Protein 2QSR (pdb70)

Radius of gyration: 16.4 Å; Cα contacts (8 Å, |Δi|>4): 218; chains: 1; bounding box: 40×40×46 Å

Nearest PDB structures (foldseek):
  2qsr-assembly1_A  TM=1.006E+00  e=6.324E-31  Streptococcus pneumoniae R6
  6x50-assembly1_A  TM=7.668E-01  e=3.923E-07  Escherichia coli
  6acx-assembly3_B  TM=7.803E-01  e=2.217E-05  Mycolicibacterium smegmatis MC2 155
  6xeo-assembly1_A  TM=7.406E-01  e=1.388E-05  Escherichia coli K-12
  6aca-assembly1_A  TM=7.809E-01  e=5.328E-05  Mycobacterium tuberculosis H37Rv

B-factor: mean 49.98, std 11.08, range [18.44, 103.0]

Secondary structure (DSSP, 8-state):
--------EEE--------TTT---HHHHHHHHHHHHT--SHHHHHHHHHHHHHHH-S--HHHHHHHHHHHHHHHHHHTTEEEEEE-SSEEEEEE-TTHHHH--HHHHHHHHTTSSSEEEE--STT--EEEE-TT--HHHHHHHHHHHHHHHHHHHHT--

Sequence (160 aa):
SLRTKGNAELILQIDAYLPDTYISDQRHKIEIYKKIRQIDNRVNYEELQEELIDRFGEYPDVVAYLLEIGLVKSYLDKVFVQRVERKDNKITIQFEKVTQRLFLAQDYFKALSVTNLKAGIAENKGLELVFDVQNKKDYEILEGLLIFGESLLEIKESKE

Structure (mmCIF, N/CA/C/O backbone):
data_2QSR
#
_entry.id   2QSR
#
_cell.length_a   84.891
_cell.length_b   84.891
_cell.length_c   122.021
_cell.angle_alpha   90.000
_cell.angle_beta   90.000
_cell.angle_gamma   120.000
#
_symmetry.space_group_name_H-M   'P 61 2 2'
#
loop_
_atom_site.group_PDB
_atom_site.id
_atom_site.type_symbol
_atom_site.label_atom_id
_atom_site.label_alt_id
_atom_site.label_comp_id
_atom_site.label_asym_id
_atom_site.label_entity_id
_atom_site.label_seq_id
_atom_site.pdbx_PDB_ins_code
_atom_site.Cartn_x
_atom_site.Cartn_y
_atom_site.Cartn_z
_atom_site.occupancy
_atom_site.B_iso_or_equiv
_atom_site.auth_seq_id
_atom_site.auth_comp_id
_atom_site.auth_asym_id
_atom_site.auth_atom_id
_atom_site.pdbx_PDB_model_num
ATOM 1 N N . SER A 1 2 ? 49.340 52.399 68.184 1.00 46.58 1005 SER A N 1
ATOM 2 C CA . SER A 1 2 ? 50.484 52.245 67.241 1.00 47.35 1005 SER A CA 1
ATOM 3 C C . SER A 1 2 ? 50.756 50.767 67.003 1.00 47.96 1005 SER A C 1
ATOM 4 O O . SER A 1 2 ? 50.173 49.913 67.675 1.00 60.22 1005 SER A O 1
ATOM 7 N N . LEU A 1 3 ? 51.651 50.475 66.060 1.00 41.53 1006 LEU A N 1
ATOM 8 C CA . LEU A 1 3 ? 51.874 49.107 65.569 1.00 41.66 1006 LEU A CA 1
ATOM 9 C C . LEU A 1 3 ? 50.603 48.525 64.961 1.00 48.45 1006 LEU A C 1
ATOM 10 O O . LEU A 1 3 ? 50.662 47.657 64.090 1.00 50.87 1006 LEU A O 1
ATOM 15 N N . ARG A 1 4 ? 49.455 49.012 65.422 1.00 54.19 1007 ARG A N 1
ATOM 16 C CA . ARG A 1 4 ? 48.180 48.633 64.832 1.00 51.57 1007 ARG A CA 1
ATOM 17 C C . ARG A 1 4 ? 47.705 49.697 63.853 1.00 51.35 1007 ARG A C 1
ATOM 18 O O . ARG A 1 4 ? 47.496 50.862 64.210 1.00 45.27 1007 ARG A O 1
ATOM 26 N N . THR A 1 5 ? 47.543 49.276 62.609 1.00 48.01 1008 THR A N 1
ATOM 27 C CA . THR A 1 5 ? 47.187 50.178 61.533 1.00 47.67 1008 THR A CA 1
ATOM 28 C C . THR A 1 5 ? 45.682 50.524 61.543 1.00 46.53 1008 THR A C 1
ATOM 29 O O . THR A 1 5 ? 45.291 51.646 61.226 1.00 3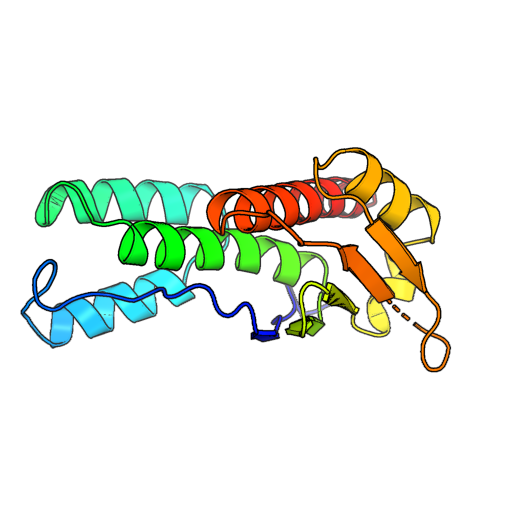8.84 1008 THR A O 1
ATOM 33 N N . LYS A 1 6 ? 44.849 49.565 61.945 1.00 49.90 1009 LYS A N 1
ATOM 34 C CA . LYS A 1 6 ? 43.394 49.704 61.862 1.00 40.09 1009 LYS A CA 1
ATOM 35 C C . LYS A 1 6 ? 42.698 48.741 62.826 1.00 34.63 1009 LYS A C 1
ATOM 36 O O . LYS A 1 6 ? 43.296 47.779 63.297 1.00 37.27 1009 LYS A O 1
ATOM 42 N N . GLY A 1 7 ? 41.424 48.979 63.100 1.00 31.30 1010 GLY A N 1
ATOM 43 C CA . GLY A 1 7 ? 40.660 48.046 63.921 1.00 40.35 1010 GLY A CA 1
ATOM 44 C C . GLY A 1 7 ? 39.961 46.969 63.106 1.00 45.98 1010 GLY A C 1
ATOM 45 O O . GLY A 1 7 ? 40.361 46.662 61.981 1.00 48.48 1010 GLY A O 1
ATOM 46 N N . ASN A 1 8 ? 38.906 46.393 63.675 1.00 46.03 1011 ASN A N 1
ATOM 47 C CA . ASN A 1 8 ? 38.121 45.386 62.969 1.00 45.10 1011 ASN A CA 1
ATOM 48 C C . ASN A 1 8 ? 36.650 45.373 63.406 1.00 49.64 1011 ASN A C 1
ATOM 49 O O . ASN A 1 8 ? 36.273 44.686 64.361 1.00 55.74 1011 ASN A O 1
ATOM 54 N N . ALA A 1 9 ? 35.816 46.118 62.692 1.00 39.07 1012 ALA A N 1
ATOM 55 C CA . ALA A 1 9 ? 34.468 46.360 63.170 1.00 41.84 1012 ALA A CA 1
ATOM 56 C C . ALA A 1 9 ? 33.579 45.155 62.950 1.00 49.40 1012 ALA A C 1
ATOM 57 O O . ALA A 1 9 ? 33.719 44.434 61.963 1.00 60.15 1012 ALA A O 1
ATOM 59 N N . GLU A 1 10 ? 32.664 44.938 63.883 1.00 52.13 1013 GLU A N 1
ATOM 60 C CA . GLU A 1 10 ? 31.704 43.864 63.752 1.00 45.07 1013 GLU A CA 1
ATOM 61 C C . GLU A 1 10 ? 30.409 44.403 63.182 1.00 50.33 1013 GLU A C 1
ATOM 62 O O . GLU A 1 10 ? 29.761 45.251 63.793 1.00 55.15 1013 GLU A O 1
ATOM 68 N N . LEU A 1 11 ? 30.033 43.901 62.011 1.00 47.29 1014 LEU A N 1
ATOM 69 C CA . LEU A 1 11 ? 28.901 44.442 61.282 1.00 35.46 1014 LEU A CA 1
ATOM 70 C C . LEU A 1 11 ? 27.689 43.548 61.316 1.00 44.70 1014 LEU A C 1
ATOM 71 O O . LEU A 1 11 ? 27.673 42.482 60.706 1.00 57.89 1014 LEU A O 1
ATOM 76 N N . ILE A 1 12 ? 26.670 44.003 62.032 1.00 50.78 1015 ILE A N 1
ATOM 77 C CA . ILE A 1 12 ? 25.382 43.329 62.084 1.00 47.33 1015 ILE A CA 1
ATOM 78 C C . ILE A 1 12 ? 24.350 44.237 61.431 1.00 50.42 1015 ILE A C 1
ATOM 79 O O . ILE A 1 12 ? 23.687 45.027 62.115 1.00 50.29 1015 ILE A O 1
ATOM 84 N N . LEU A 1 13 ? 24.224 44.141 60.109 1.00 45.17 1016 LEU A N 1
ATOM 85 C CA . LEU A 1 13 ? 23.414 45.105 59.361 1.00 47.74 1016 LEU A CA 1
ATOM 86 C C . LEU A 1 13 ? 22.122 44.532 58.796 1.00 53.75 1016 LEU A C 1
ATOM 87 O O . LEU A 1 13 ? 21.237 45.280 58.360 1.00 47.84 1016 LEU A O 1
ATOM 92 N N . GLN A 1 14 ? 22.023 43.208 58.783 1.00 55.51 1017 GLN A N 1
ATOM 93 C CA . GLN A 1 14 ? 20.870 42.559 58.185 1.00 48.57 1017 GLN A CA 1
ATOM 94 C C . GLN A 1 14 ? 20.581 43.086 56.778 1.00 44.46 1017 GLN A C 1
ATOM 95 O O . GLN A 1 14 ? 19.432 43.177 56.364 1.00 52.11 1017 GLN A O 1
ATOM 101 N N . ILE A 1 15 ? 21.630 43.454 56.056 1.00 46.61 1018 ILE A N 1
ATOM 102 C CA . ILE A 1 15 ? 21.534 43.589 54.615 1.00 41.64 1018 ILE A CA 1
ATOM 103 C C . ILE A 1 15 ? 21.919 42.229 54.087 1.00 43.06 1018 ILE A C 1
ATOM 104 O O . ILE A 1 15 ? 22.877 41.638 54.574 1.00 51.17 1018 ILE A O 1
ATOM 109 N N . ASP A 1 16 ? 21.198 41.721 53.098 1.00 46.85 1019 ASP A N 1
ATOM 110 C CA . ASP A 1 16 ? 21.551 40.421 52.537 1.00 49.09 1019 ASP A CA 1
ATOM 111 C C . ASP A 1 16 ? 22.596 40.557 51.444 1.00 48.52 1019 ASP A C 1
ATOM 112 O O . ASP A 1 16 ? 22.348 41.156 50.401 1.00 58.11 1019 ASP A O 1
ATOM 117 N N . ALA A 1 17 ? 23.774 40.004 51.703 1.00 41.80 1020 ALA A N 1
ATOM 118 C CA . ALA A 1 17 ? 24.907 40.188 50.814 1.00 49.37 1020 ALA A CA 1
ATOM 119 C C . ALA A 1 17 ? 25.760 38.923 50.721 1.00 53.66 1020 ALA A C 1
ATOM 120 O O . ALA A 1 17 ? 26.172 38.354 51.734 1.00 57.05 1020 ALA A O 1
ATOM 122 N N . TYR A 1 18 ? 26.016 38.484 49.494 1.00 50.34 1021 TYR A N 1
ATOM 123 C CA . TYR A 1 18 ? 26.761 37.258 49.273 1.00 43.63 1021 TYR A CA 1
ATOM 124 C C . TYR A 1 18 ? 26.957 37.016 47.788 1.00 48.11 1021 TYR A C 1
ATOM 125 O O . TYR A 1 18 ? 26.514 37.806 46.942 1.00 48.96 1021 TYR A O 1
ATOM 134 N N . LEU A 1 19 ? 27.621 35.909 47.481 1.00 44.23 1022 LEU A N 1
ATOM 135 C CA . LEU A 1 19 ? 27.900 35.520 46.107 1.00 42.83 1022 LEU A CA 1
ATOM 136 C C . LEU A 1 19 ? 26.991 34.354 45.680 1.00 45.43 1022 LEU A C 1
ATOM 137 O O . LEU A 1 19 ? 27.201 33.218 46.096 1.00 47.74 1022 LEU A O 1
ATOM 142 N N . PRO A 1 20 ? 25.975 34.636 44.848 1.00 49.85 1023 PRO A N 1
ATOM 143 C CA . PRO A 1 20 ? 25.003 33.634 44.425 1.00 47.71 1023 PRO A CA 1
ATOM 144 C C . PRO A 1 20 ? 25.571 32.686 43.384 1.00 42.63 1023 PRO A C 1
ATOM 145 O O . PRO A 1 20 ? 26.313 33.122 42.506 1.00 42.23 1023 PRO A O 1
ATOM 149 N N . ASP A 1 21 ? 25.209 31.407 43.476 1.00 36.86 1024 ASP A N 1
ATOM 150 C CA . ASP A 1 21 ? 25.595 30.426 42.465 1.00 37.42 1024 ASP A CA 1
ATOM 151 C C . ASP A 1 21 ? 25.259 30.894 41.057 1.00 38.99 1024 ASP A C 1
ATOM 152 O O . ASP A 1 21 ? 25.946 30.533 40.109 1.00 47.35 1024 ASP A O 1
ATOM 157 N N . THR A 1 22 ? 24.203 31.692 40.923 1.00 42.21 1025 THR A N 1
ATOM 158 C CA . THR A 1 22 ? 23.793 32.198 39.616 1.00 45.71 1025 THR A CA 1
ATOM 159 C C . THR A 1 22 ? 24.850 33.106 38.984 1.00 51.80 1025 THR A C 1
ATOM 160 O O . THR A 1 22 ? 24.942 33.185 37.759 1.00 61.37 1025 THR A O 1
ATOM 164 N N . TYR A 1 23 ? 25.632 33.791 39.822 1.00 51.04 1026 TYR A N 1
ATOM 165 C CA . TYR A 1 23 ? 26.708 34.688 39.366 1.00 44.00 1026 TYR A CA 1
ATOM 166 C C . TYR A 1 23 ? 28.075 33.982 39.303 1.00 48.81 1026 TYR A C 1
ATOM 167 O O . TYR A 1 23 ? 28.809 34.100 38.309 1.00 44.59 1026 TYR A O 1
ATOM 176 N N . ILE A 1 24 ? 28.419 33.261 40.369 1.00 46.12 1027 ILE A N 1
ATOM 177 C CA . ILE A 1 24 ? 29.663 32.489 40.405 1.00 53.00 1027 ILE A CA 1
ATOM 178 C C . ILE A 1 24 ? 29.361 31.057 40.815 1.00 60.26 1027 ILE A C 1
ATOM 179 O O . ILE A 1 24 ? 28.922 30.802 41.938 1.00 62.95 1027 ILE A O 1
ATOM 184 N N . SER A 1 25 ? 29.585 30.125 39.895 1.00 62.35 1028 SER A N 1
ATOM 185 C CA . SER A 1 25 ? 29.323 28.726 40.174 1.00 58.81 1028 SER A CA 1
ATOM 186 C C . SER A 1 25 ? 30.527 28.080 40.848 1.00 58.16 1028 SER A C 1
ATOM 187 O O . SER A 1 25 ? 30.396 27.506 41.930 1.00 62.20 1028 SER A O 1
ATOM 190 N N . ASP A 1 26 ? 31.702 28.203 40.234 1.00 53.63 1029 ASP A N 1
ATOM 191 C CA . ASP A 1 26 ? 32.866 27.463 40.715 1.00 47.61 1029 ASP A CA 1
ATOM 192 C C . ASP A 1 26 ? 33.277 27.796 42.147 1.00 40.20 1029 ASP A C 1
ATOM 193 O O . ASP A 1 26 ? 33.448 28.956 42.514 1.00 35.02 1029 ASP A O 1
ATOM 198 N N . GLN A 1 27 ? 33.443 26.742 42.936 1.00 44.82 1030 GLN A N 1
ATOM 199 C CA . GLN A 1 27 ? 33.736 26.844 44.352 1.00 49.07 1030 GLN A CA 1
ATOM 200 C C . GLN A 1 27 ? 34.955 27.716 44.611 1.00 51.63 1030 GLN A C 1
ATOM 201 O O . GLN A 1 27 ? 34.847 28.769 45.238 1.00 58.91 1030 GLN A O 1
ATOM 207 N N . ARG A 1 28 ? 36.113 27.292 44.119 1.00 47.14 1031 ARG A N 1
ATOM 208 C CA . ARG A 1 28 ? 37.358 27.992 44.442 1.00 53.51 1031 ARG A CA 1
ATOM 209 C C . ARG A 1 28 ? 37.365 29.467 44.040 1.00 47.91 1031 ARG A C 1
ATOM 210 O O . ARG A 1 28 ? 38.055 30.279 44.657 1.00 43.47 1031 ARG A O 1
ATOM 218 N N . HIS A 1 29 ? 36.588 29.812 43.021 1.00 41.49 1032 HIS A N 1
ATOM 219 C CA . HIS A 1 29 ? 36.373 31.208 42.689 1.00 39.29 1032 HIS A CA 1
ATOM 220 C C . HIS A 1 29 ? 35.751 31.908 43.870 1.00 47.44 1032 HIS A C 1
ATOM 221 O O . HIS A 1 29 ? 36.379 32.759 44.501 1.00 55.24 1032 HIS A O 1
ATOM 228 N N . LYS A 1 30 ? 34.504 31.550 44.161 1.00 43.47 1033 LYS A N 1
ATOM 229 C CA . LYS A 1 30 ? 33.802 32.113 45.305 1.00 42.95 1033 LYS A CA 1
ATOM 230 C C . LYS A 1 30 ? 34.784 32.351 46.436 1.00 41.46 1033 LYS A C 1
ATOM 231 O O . LYS A 1 30 ? 34.994 33.484 46.864 1.00 36.79 1033 LYS A O 1
ATOM 237 N N . ILE A 1 31 ? 35.379 31.260 46.909 1.00 37.94 1034 ILE A N 1
ATOM 238 C CA . ILE A 1 31 ? 36.361 31.306 47.975 1.00 41.73 1034 ILE A CA 1
ATOM 239 C C . ILE A 1 31 ? 37.338 32.445 47.757 1.00 42.39 1034 ILE A C 1
ATOM 240 O O . ILE A 1 31 ? 37.534 33.295 48.629 1.00 48.59 1034 ILE A O 1
ATOM 245 N N . GLU A 1 32 ? 37.962 32.445 46.588 1.00 38.77 1035 GLU A N 1
ATOM 246 C CA . GLU A 1 32 ? 38.946 33.453 46.254 1.00 43.69 1035 GLU A CA 1
ATOM 247 C C . GLU A 1 32 ? 38.334 34.844 46.357 1.00 46.95 1035 GLU A C 1
ATOM 248 O O . GLU A 1 32 ? 38.822 35.702 47.094 1.00 49.06 1035 GLU A O 1
ATOM 254 N N . ILE A 1 33 ? 37.242 35.053 45.636 1.00 41.95 1036 ILE A N 1
ATOM 255 C CA . ILE A 1 33 ? 36.612 36.358 45.597 1.00 41.05 1036 ILE A CA 1
ATOM 256 C C . ILE A 1 33 ? 36.126 36.795 46.984 1.00 47.29 1036 ILE A C 1
ATOM 257 O O . ILE A 1 33 ? 36.215 37.969 47.342 1.00 44.75 1036 ILE A O 1
ATOM 262 N N . TYR A 1 34 ? 35.620 35.846 47.763 1.00 57.54 1037 TYR A N 1
ATOM 263 C CA . TYR A 1 34 ? 35.244 36.116 49.149 1.00 57.85 1037 TYR A CA 1
ATOM 264 C C . TYR A 1 34 ? 36.427 36.639 49.949 1.00 52.28 1037 TYR A C 1
ATOM 265 O O . TYR A 1 34 ? 36.333 37.676 50.608 1.00 55.04 1037 TYR A O 1
ATOM 274 N N . LYS A 1 35 ? 37.534 35.908 49.900 1.00 45.12 1038 LYS A N 1
ATOM 275 C CA . LYS A 1 35 ? 38.757 36.380 50.514 1.00 50.04 1038 LYS A CA 1
ATOM 276 C C . LYS A 1 35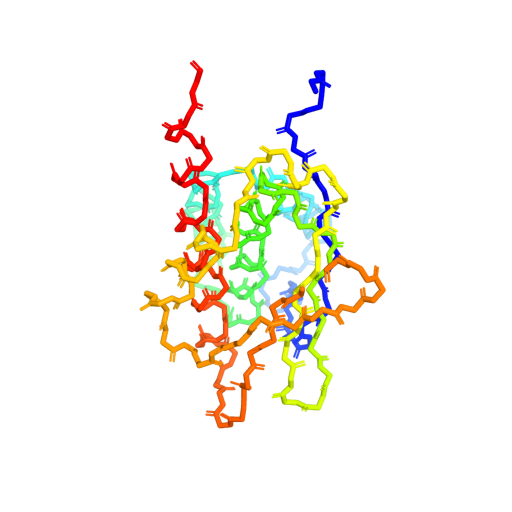 ? 39.083 37.765 49.955 1.00 47.85 1038 LYS A C 1
ATOM 277 O O . LYS A 1 35 ? 39.186 38.730 50.711 1.00 37.91 1038 LYS A O 1
ATOM 283 N N . LYS A 1 36 ? 39.213 37.853 48.629 1.00 47.02 1039 LYS A N 1
ATOM 284 C CA . LYS A 1 36 ? 39.436 39.122 47.924 1.00 47.12 1039 LYS A CA 1
ATOM 285 C C . LYS A 1 36 ? 38.627 40.271 48.533 1.00 50.85 1039 LYS A C 1
ATOM 286 O O . LYS A 1 36 ? 39.124 41.383 48.705 1.00 50.79 1039 LYS A O 1
ATOM 292 N N . ILE A 1 37 ? 37.370 39.989 48.849 1.00 50.73 1040 ILE A N 1
ATOM 293 C CA . ILE A 1 37 ? 36.477 40.984 49.407 1.00 45.70 1040 ILE A CA 1
ATOM 294 C C . ILE A 1 37 ? 36.866 41.372 50.824 1.00 47.94 1040 ILE A C 1
ATOM 295 O O . ILE A 1 37 ? 36.935 42.551 51.155 1.00 49.38 1040 ILE A O 1
ATOM 300 N N . ARG A 1 38 ? 37.121 40.380 51.663 1.00 49.61 1041 ARG A N 1
ATOM 301 C CA . ARG A 1 38 ? 37.611 40.655 53.000 1.00 52.54 1041 ARG A CA 1
ATOM 302 C C . ARG A 1 38 ? 38.957 41.380 52.940 1.00 56.85 1041 ARG A C 1
ATOM 303 O O . ARG A 1 38 ? 39.428 41.893 53.951 1.00 56.31 1041 ARG A O 1
ATOM 311 N N . GLN A 1 39 ? 39.565 41.426 51.753 1.00 60.32 1042 GLN A N 1
ATOM 312 C CA . GLN A 1 39 ? 40.868 42.075 51.563 1.00 55.05 1042 GLN A CA 1
ATOM 313 C C . GLN A 1 39 ? 40.768 43.568 51.265 1.00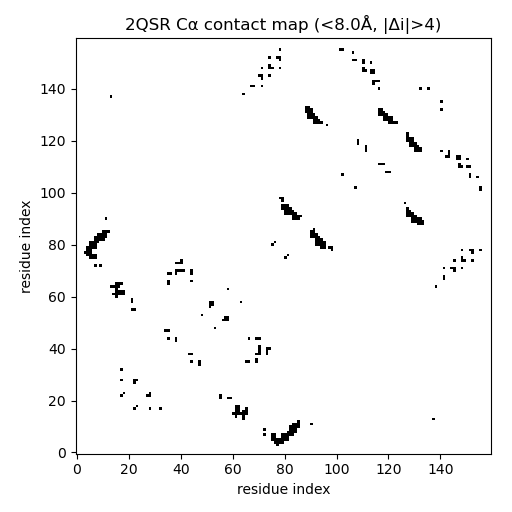 54.57 1042 GLN A C 1
ATOM 314 O O . GLN A 1 39 ? 41.786 44.244 51.172 1.00 60.13 1042 GLN A O 1
ATOM 320 N N . ILE A 1 40 ? 39.557 44.084 51.097 1.00 51.13 1043 ILE A N 1
ATOM 321 C CA . ILE A 1 40 ? 39.381 45.481 50.706 1.00 50.06 1043 ILE A CA 1
ATOM 322 C C . ILE A 1 40 ? 39.837 46.453 51.780 1.00 55.61 1043 ILE A C 1
ATOM 323 O O . ILE A 1 40 ? 39.131 46.666 52.767 1.00 60.56 1043 ILE A O 1
ATOM 328 N N . ASP A 1 41 ? 41.003 47.058 51.572 1.00 61.76 1044 ASP A N 1
ATOM 329 C CA . ASP A 1 41 ? 41.563 48.008 52.530 1.00 66.83 1044 ASP A CA 1
ATOM 330 C C . ASP A 1 41 ? 41.148 49.450 52.251 1.00 68.29 1044 ASP A C 1
ATOM 331 O O . ASP A 1 41 ? 40.988 50.247 53.175 1.00 81.27 1044 ASP A O 1
ATOM 336 N N . ASN A 1 42 ? 40.976 49.789 50.979 1.00 60.49 1045 ASN A N 1
ATOM 337 C CA . ASN A 1 42 ? 40.552 51.133 50.610 1.00 54.49 1045 ASN A CA 1
ATOM 338 C C . ASN A 1 42 ? 39.741 51.105 49.329 1.00 51.68 1045 ASN A C 1
ATOM 339 O O . ASN A 1 42 ? 39.424 50.037 48.800 1.00 55.20 1045 ASN A O 1
ATOM 344 N N . ARG A 1 43 ? 39.437 52.288 48.811 1.00 45.14 1046 ARG A N 1
ATOM 345 C CA . ARG A 1 43 ? 38.609 52.401 47.622 1.00 48.35 1046 ARG A CA 1
ATOM 346 C C . ARG A 1 43 ? 39.179 51.675 46.386 1.00 53.07 1046 ARG A C 1
ATOM 347 O O . ARG A 1 43 ? 38.500 50.835 45.793 1.00 54.55 1046 ARG A O 1
ATOM 355 N N . VAL A 1 44 ? 40.416 51.979 45.996 1.00 46.02 1047 VAL A N 1
ATOM 356 C CA . VAL A 1 44 ? 40.917 51.462 44.719 1.00 46.28 1047 VAL A CA 1
ATOM 357 C C . VAL A 1 44 ? 40.778 49.946 44.623 1.00 47.21 1047 VAL A C 1
ATOM 358 O O . VAL A 1 44 ? 40.484 49.415 43.549 1.00 52.94 1047 VAL A O 1
ATOM 362 N N . ASN A 1 45 ? 40.974 49.258 45.745 1.00 42.84 1048 ASN A N 1
ATOM 363 C CA . ASN A 1 45 ? 40.799 47.810 45.794 1.00 51.62 1048 ASN A CA 1
ATOM 364 C C . ASN A 1 45 ? 39.441 47.491 45.243 1.00 51.90 1048 ASN A C 1
ATOM 365 O O . ASN A 1 45 ? 39.297 47.036 44.108 1.00 58.51 1048 ASN A O 1
ATOM 370 N N . TYR A 1 46 ? 38.455 47.721 46.102 1.00 53.57 1049 TYR A N 1
ATOM 371 C CA . TYR A 1 46 ? 37.043 47.810 45.754 1.00 49.11 1049 TYR A CA 1
ATOM 372 C C . TYR A 1 46 ? 36.821 48.061 44.265 1.00 53.26 1049 TYR A C 1
ATOM 373 O O . TYR A 1 46 ? 36.289 47.203 43.549 1.00 53.37 1049 TYR A O 1
ATOM 382 N N . GLU A 1 47 ? 37.247 49.2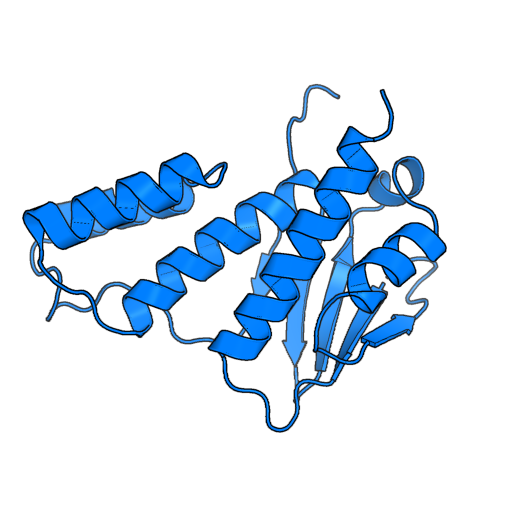27 43.796 1.00 49.05 1050 GLU A N 1
ATOM 383 C CA . GLU A 1 47 ? 37.028 49.596 42.410 1.00 46.54 1050 GLU A CA 1
ATOM 384 C C . GLU A 1 47 ? 37.576 48.550 41.452 1.00 47.62 1050 GLU A C 1
ATOM 385 O O . GLU A 1 47 ? 36.886 48.112 40.529 1.00 46.31 1050 GLU A O 1
ATOM 391 N N . GLU A 1 48 ? 38.813 48.137 41.687 1.00 47.65 1051 GLU A N 1
ATOM 392 C CA . GLU A 1 48 ? 39.426 47.117 40.858 1.00 45.97 1051 GLU A CA 1
ATOM 393 C C . GLU A 1 48 ? 38.684 45.804 40.949 1.00 40.24 1051 GLU A C 1
ATOM 394 O O . GLU A 1 48 ? 38.601 45.064 39.974 1.00 45.38 1051 GLU A O 1
ATOM 400 N N . LEU A 1 49 ? 38.140 45.524 42.126 1.00 36.46 1052 LEU A N 1
ATOM 401 C CA . LEU A 1 49 ? 37.412 44.288 42.349 1.00 38.53 1052 LEU A CA 1
ATOM 402 C C . LEU A 1 49 ? 36.143 44.253 41.498 1.00 44.17 1052 LEU A C 1
ATOM 403 O O . LEU A 1 49 ? 35.775 43.203 40.955 1.00 40.59 1052 LEU A O 1
ATOM 408 N N . GLN A 1 50 ? 35.487 45.406 41.379 1.00 41.88 1053 GLN A N 1
ATOM 409 C CA . GLN A 1 50 ? 34.362 45.549 40.468 1.00 38.70 1053 GLN A CA 1
ATOM 410 C C . GLN A 1 50 ? 34.840 45.320 39.049 1.00 46.05 1053 GLN A C 1
ATOM 411 O O . GLN A 1 50 ? 34.329 44.440 38.355 1.00 48.64 1053 GLN A O 1
ATOM 417 N N . GLU A 1 51 ? 35.831 46.106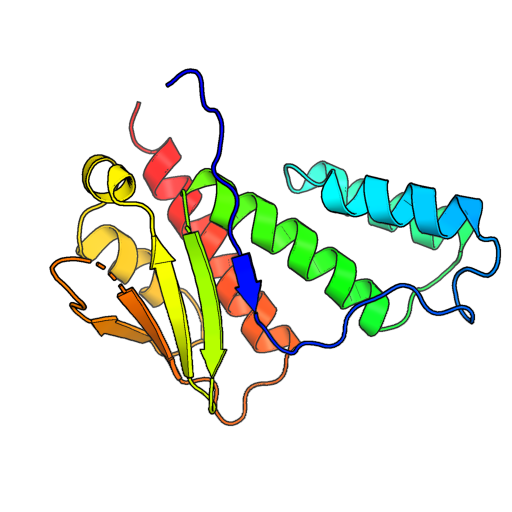 38.627 1.00 45.91 1054 GLU A N 1
ATOM 418 C CA . GLU A 1 51 ? 36.431 45.940 37.309 1.00 39.56 1054 GLU A CA 1
ATOM 419 C C . GLU A 1 51 ? 36.644 44.458 37.033 1.00 43.69 1054 GLU A C 1
ATOM 420 O O . GLU A 1 51 ? 36.316 43.976 35.952 1.00 52.98 1054 GLU A O 1
ATOM 423 N N . GLU A 1 52 ? 37.166 43.739 38.027 1.00 39.36 1055 GLU A N 1
ATOM 424 C CA . GLU A 1 52 ? 37.458 42.310 37.896 1.00 41.02 1055 GLU A CA 1
ATOM 425 C C . GLU A 1 52 ? 36.204 41.456 37.722 1.00 44.63 1055 GLU A C 1
ATOM 426 O O . GLU A 1 52 ? 36.123 40.619 36.818 1.00 49.22 1055 GLU A O 1
ATOM 432 N N . LEU A 1 53 ? 35.225 41.661 38.589 1.00 39.19 1056 LEU A N 1
ATOM 433 C CA . LEU A 1 53 ? 34.031 40.839 38.546 1.00 33.43 1056 LEU A CA 1
ATOM 434 C C . LEU A 1 53 ? 33.257 41.032 37.262 1.00 33.82 1056 LEU A C 1
ATOM 435 O O . LEU A 1 53 ? 32.885 40.061 36.625 1.00 37.82 1056 LEU A O 1
ATOM 440 N N . ILE A 1 54 ? 33.019 42.282 36.875 1.00 38.16 1057 ILE A N 1
ATOM 441 C CA . ILE A 1 54 ? 32.343 42.542 35.609 1.00 38.00 1057 ILE A CA 1
ATOM 442 C C . ILE A 1 54 ? 33.195 41.951 34.507 1.00 42.43 1057 ILE A C 1
ATOM 443 O O . ILE A 1 54 ? 32.704 41.264 33.607 1.00 35.52 1057 ILE A O 1
ATOM 448 N N . ASP A 1 55 ? 34.488 42.221 34.596 1.00 48.13 1058 ASP A N 1
ATOM 449 C CA . ASP A 1 55 ? 35.421 41.735 33.605 1.00 52.89 1058 ASP A CA 1
ATOM 450 C C . ASP A 1 55 ? 35.220 40.245 33.342 1.00 48.75 1058 ASP A C 1
ATOM 451 O O . ASP A 1 55 ? 35.126 39.819 32.192 1.00 44.73 1058 ASP A O 1
ATOM 456 N N . ARG A 1 56 ? 35.136 39.443 34.395 1.00 40.73 1059 ARG A N 1
ATOM 457 C CA . ARG A 1 56 ? 35.053 38.011 34.155 1.00 44.81 1059 ARG A CA 1
ATOM 458 C C . ARG A 1 56 ? 33.782 37.332 34.643 1.00 51.26 1059 ARG A C 1
ATOM 459 O O . ARG A 1 56 ? 33.703 36.109 34.654 1.00 51.83 1059 ARG A O 1
ATOM 467 N N . PHE A 1 57 ? 32.779 38.112 35.025 1.00 59.95 1060 PHE A N 1
ATOM 468 C CA . PHE A 1 57 ? 31.490 37.528 35.391 1.00 56.56 1060 PHE A CA 1
ATOM 469 C C . PHE A 1 57 ? 30.307 38.368 34.914 1.00 54.92 1060 PHE A C 1
ATOM 470 O O . PHE A 1 57 ? 29.158 38.013 35.165 1.00 65.72 1060 PHE A O 1
ATOM 478 N N . GLY A 1 58 ? 30.585 39.477 34.232 1.00 50.37 1061 GLY A N 1
ATOM 479 C CA . GLY A 1 58 ? 29.528 40.360 33.732 1.00 48.61 1061 GLY A CA 1
ATOM 480 C C . GLY A 1 58 ? 28.897 41.167 34.853 1.00 50.12 1061 GLY A C 1
ATOM 481 O O . GLY A 1 58 ? 29.400 41.178 35.983 1.00 46.50 1061 GLY A O 1
ATOM 482 N N . GLU A 1 59 ? 27.796 41.848 34.546 1.00 46.58 1062 GLU A N 1
ATOM 483 C CA . GLU A 1 59 ? 27.089 42.629 35.556 1.00 50.75 1062 GLU A CA 1
ATOM 484 C C . GLU A 1 59 ? 26.714 41.751 36.750 1.00 46.98 1062 GLU A C 1
ATOM 485 O O . GLU A 1 59 ? 26.328 40.601 36.571 1.00 55.01 1062 GLU A O 1
ATOM 491 N N . TYR A 1 60 ? 26.839 42.280 37.964 1.00 44.06 1063 TYR A N 1
ATOM 492 C CA . TYR A 1 60 ? 26.480 41.511 39.166 1.00 50.21 1063 TYR A CA 1
ATOM 493 C C . TYR A 1 60 ? 25.170 41.983 39.815 1.00 50.68 1063 TYR A C 1
ATOM 494 O O . TYR A 1 60 ? 24.812 43.153 39.691 1.00 56.91 1063 TYR A O 1
ATOM 503 N N . PRO A 1 61 ? 24.458 41.074 40.519 1.00 51.26 1064 PRO A N 1
ATOM 504 C CA . PRO A 1 61 ? 23.187 41.397 41.181 1.00 49.74 1064 PRO A CA 1
ATOM 505 C C . PRO A 1 61 ? 23.369 42.131 42.505 1.00 53.94 1064 PRO A C 1
ATOM 506 O O . PRO A 1 61 ? 24.477 42.184 43.056 1.00 51.22 1064 PRO A O 1
ATOM 510 N N . ASP A 1 62 ? 22.273 42.674 43.017 1.00 52.44 1065 ASP A N 1
ATOM 511 C CA . ASP A 1 62 ? 22.347 43.585 44.149 1.00 49.55 1065 ASP A CA 1
ATOM 512 C C . ASP A 1 62 ? 23.032 43.006 45.384 1.00 50.69 1065 ASP A C 1
ATOM 513 O O . ASP A 1 62 ? 23.793 43.699 46.067 1.00 50.45 1065 ASP A O 1
ATOM 518 N N . VAL A 1 63 ? 22.784 41.731 45.658 1.00 44.53 1066 VAL A N 1
ATOM 519 C CA . VAL A 1 63 ? 23.403 41.098 46.809 1.00 41.94 1066 VAL A CA 1
ATOM 520 C C . VAL A 1 63 ? 24.926 41.118 46.696 1.00 44.56 1066 VAL A C 1
ATOM 521 O O . VAL A 1 63 ? 25.634 41.165 47.701 1.00 46.51 1066 VAL A O 1
ATOM 525 N N . VAL A 1 64 ? 25.435 41.089 45.472 1.00 37.33 1067 VAL A N 1
ATOM 526 C CA . VAL A 1 64 ? 26.872 41.159 45.293 1.00 42.56 1067 VAL A CA 1
ATOM 527 C C . VAL A 1 64 ? 27.335 42.588 45.488 1.00 44.54 1067 VAL A C 1
ATOM 528 O O . VAL A 1 64 ? 28.331 42.846 46.166 1.00 40.07 1067 VAL A O 1
ATOM 532 N N . ALA A 1 65 ? 26.596 43.513 44.885 1.00 45.71 1068 ALA A N 1
ATOM 533 C CA . ALA A 1 65 ? 26.852 44.926 45.061 1.00 38.65 1068 ALA A CA 1
ATOM 534 C C . ALA A 1 65 ? 27.001 45.239 46.546 1.00 44.13 1068 ALA A C 1
ATOM 535 O O . ALA A 1 65 ? 27.952 45.911 46.958 1.00 49.30 1068 ALA A O 1
ATOM 537 N N . TYR A 1 66 ? 26.065 44.738 47.348 1.00 36.28 1069 TYR A N 1
ATOM 538 C CA . TYR A 1 66 ? 26.092 44.973 48.786 1.00 42.53 1069 TYR A CA 1
ATOM 539 C C . TYR A 1 66 ? 27.286 44.313 49.474 1.00 44.87 1069 TYR A C 1
ATOM 540 O O . TYR A 1 66 ? 27.891 44.888 50.379 1.00 45.92 1069 TYR A O 1
ATOM 549 N N . LEU A 1 67 ? 27.616 43.096 49.063 1.00 39.39 1070 LEU A N 1
ATOM 550 C CA . LEU A 1 67 ? 28.749 42.426 49.655 1.00 38.82 1070 LEU A CA 1
ATOM 551 C C . LEU A 1 67 ? 29.955 43.349 49.533 1.00 41.87 1070 LEU A C 1
ATOM 552 O O . LEU A 1 67 ? 30.696 43.580 50.504 1.00 43.65 1070 LEU A O 1
ATOM 557 N N . LEU A 1 68 ? 30.120 43.880 48.326 1.00 38.68 1071 LEU A N 1
ATOM 558 C CA . LEU A 1 68 ? 31.160 44.845 48.016 1.00 43.33 1071 LEU A CA 1
ATOM 559 C C . LEU A 1 68 ? 31.040 46.105 48.865 1.00 49.03 1071 LEU A C 1
ATOM 560 O O . LEU A 1 68 ? 32.009 46.544 49.481 1.00 47.40 1071 LEU A O 1
ATOM 565 N N . GLU A 1 69 ? 29.849 46.693 48.893 1.00 50.86 1072 GLU A N 1
ATOM 566 C CA . GLU A 1 69 ? 29.686 47.966 49.566 1.00 46.93 1072 GLU A CA 1
ATOM 567 C C . GLU A 1 69 ? 30.097 47.825 51.004 1.00 49.86 1072 GLU A C 1
ATOM 568 O O . GLU A 1 69 ? 30.903 48.607 51.505 1.00 60.39 1072 GLU A O 1
ATOM 574 N N . ILE A 1 70 ? 29.541 46.810 51.656 1.00 40.73 1073 ILE A N 1
ATOM 575 C CA . ILE A 1 70 ? 29.830 46.547 53.050 1.00 38.71 1073 ILE A CA 1
ATOM 576 C C . ILE A 1 70 ? 31.325 46.444 53.244 1.00 41.18 1073 ILE A C 1
ATOM 577 O O . ILE A 1 70 ? 31.872 47.001 54.190 1.00 49.25 1073 ILE A O 1
ATOM 582 N N . GLY A 1 71 ? 31.989 45.745 52.334 1.00 40.28 1074 GLY A N 1
ATOM 583 C CA . GLY A 1 71 ? 33.438 45.619 52.406 1.00 52.21 1074 GLY A CA 1
ATOM 584 C C . GLY A 1 71 ? 34.127 46.971 52.439 1.00 48.52 1074 GLY A C 1
ATOM 585 O O . GLY A 1 71 ? 34.941 47.254 53.328 1.00 51.11 1074 GLY A O 1
ATOM 586 N N . LEU A 1 72 ? 33.794 47.805 51.461 1.00 48.58 1075 LEU A N 1
ATOM 587 C CA . LEU A 1 72 ? 34.349 49.149 51.369 1.00 54.82 1075 LEU A CA 1
ATOM 588 C C . LEU A 1 72 ? 34.071 49.905 52.661 1.00 54.14 1075 LEU A C 1
ATOM 589 O O . LEU A 1 72 ? 34.989 50.265 53.404 1.00 49.79 1075 LEU A O 1
ATOM 594 N N . VAL A 1 73 ? 32.789 50.143 52.908 1.00 44.24 1076 VAL A N 1
ATOM 595 C CA . VAL A 1 73 ? 32.329 50.689 54.165 1.00 39.29 1076 VAL A CA 1
ATOM 596 C C . VAL A 1 73 ? 33.218 50.216 55.320 1.00 40.49 1076 VAL A C 1
ATOM 597 O O . VAL A 1 73 ? 33.863 51.030 55.993 1.00 40.11 1076 VAL A O 1
ATOM 601 N N . LYS A 1 74 ? 33.286 48.906 55.527 1.00 29.68 1077 LYS A N 1
ATOM 602 C CA . LYS A 1 74 ? 34.037 48.373 56.655 1.00 31.45 1077 LYS A CA 1
ATOM 603 C C . LYS A 1 74 ? 35.436 48.945 56.752 1.00 37.34 1077 LYS A C 1
ATOM 604 O O . LYS A 1 74 ? 35.860 49.374 57.827 1.00 39.11 1077 LYS A O 1
ATOM 610 N N . SER A 1 75 ? 36.151 48.950 55.634 1.00 38.74 1078 SER A N 1
ATOM 611 C CA . SER A 1 75 ? 37.522 49.450 55.618 1.00 45.86 1078 SER A CA 1
ATOM 612 C C . SER A 1 75 ? 37.616 50.780 56.354 1.00 45.72 1078 SER A C 1
ATOM 613 O O . SER A 1 75 ? 38.570 51.033 57.092 1.00 43.19 1078 SER A O 1
ATOM 616 N N . TYR A 1 76 ? 36.616 51.630 56.151 1.00 40.92 1079 TYR A N 1
ATOM 617 C CA . TYR A 1 76 ? 36.573 52.909 56.834 1.00 37.09 1079 TYR A CA 1
ATOM 618 C C . TYR A 1 76 ? 36.320 52.756 58.317 1.00 41.32 1079 TYR A C 1
ATOM 619 O O . TYR A 1 76 ? 37.124 53.205 59.129 1.00 40.29 1079 TYR A O 1
ATOM 628 N N . LEU A 1 77 ? 35.204 52.127 58.676 1.00 33.72 1080 LEU A N 1
ATOM 629 C CA . LEU A 1 77 ? 34.895 51.947 60.089 1.00 38.60 1080 LEU A CA 1
ATOM 630 C C . LEU A 1 77 ? 36.084 51.325 60.827 1.00 47.89 1080 LEU A C 1
ATOM 631 O O . LEU A 1 77 ? 36.301 51.591 62.011 1.00 43.14 1080 LEU A O 1
ATOM 636 N N . ASP A 1 78 ? 36.858 50.505 60.121 1.00 43.90 1081 ASP A N 1
ATOM 637 C CA . ASP A 1 78 ? 38.032 49.889 60.715 1.00 45.15 1081 ASP A CA 1
ATOM 638 C C . ASP A 1 78 ? 39.104 50.925 61.034 1.00 45.16 1081 ASP A C 1
ATOM 639 O O . ASP A 1 78 ? 39.676 50.913 62.123 1.00 46.60 1081 ASP A O 1
ATOM 644 N N . LYS A 1 79 ? 39.376 51.825 60.092 1.00 42.76 1082 LYS A N 1
ATOM 645 C CA . LYS A 1 79 ? 40.457 52.802 60.273 1.00 40.80 1082 LYS A CA 1
ATOM 646 C C . LYS A 1 79 ? 40.164 53.815 61.365 1.00 46.94 1082 LYS A C 1
ATOM 647 O O . LYS A 1 79 ? 41.088 54.388 61.940 1.00 54.18 1082 LYS A O 1
ATOM 653 N N . VAL A 1 80 ? 38.880 54.036 61.639 1.00 49.53 1083 VAL A N 1
ATOM 654 C CA . VAL A 1 80 ? 38.463 54.936 62.715 1.00 52.12 1083 VAL A CA 1
ATOM 655 C C . VAL A 1 80 ? 38.133 54.146 63.978 1.00 51.51 1083 VAL A C 1
ATOM 656 O O . VAL A 1 80 ? 37.562 54.671 64.936 1.00 44.59 1083 VAL A O 1
ATOM 660 N N . PHE A 1 81 ? 38.490 52.871 63.959 1.00 53.89 1084 PHE A N 1
ATOM 661 C CA . PHE A 1 81 ? 38.398 52.025 65.141 1.00 51.20 1084 PHE A CA 1
ATOM 662 C C . PHE A 1 81 ? 36.982 51.869 65.715 1.00 49.42 1084 PHE A C 1
ATOM 663 O O . PHE A 1 81 ? 36.781 51.891 66.930 1.00 47.11 1084 PHE A O 1
ATOM 671 N N . VAL A 1 82 ? 36.011 51.707 64.820 1.00 46.66 1085 VAL A N 1
ATOM 672 C CA . VAL A 1 82 ? 34.698 51.214 65.198 1.00 40.61 1085 VAL A CA 1
ATOM 673 C C . VAL A 1 82 ? 34.873 49.806 65.714 1.00 36.92 1085 VAL A C 1
ATOM 674 O O . VAL A 1 82 ? 35.683 49.034 65.208 1.00 48.44 1085 VAL A O 1
ATOM 678 N N . GLN A 1 83 ? 34.105 49.473 66.731 1.00 40.45 1086 GLN A N 1
ATOM 679 C CA . GLN A 1 83 ? 34.151 48.148 67.286 1.00 37.72 1086 GLN A CA 1
ATOM 680 C C . GLN A 1 83 ? 32.913 47.354 66.908 1.00 40.15 1086 GLN A C 1
ATOM 681 O O . GLN A 1 83 ? 32.975 46.129 66.793 1.00 50.40 1086 GLN A O 1
ATOM 687 N N . ARG A 1 84 ? 31.791 48.041 66.710 1.00 39.04 1087 ARG A N 1
ATOM 688 C CA . ARG A 1 84 ? 30.573 47.347 66.306 1.00 43.09 1087 ARG A CA 1
ATOM 689 C C . ARG A 1 84 ? 29.474 48.231 65.758 1.00 40.56 1087 ARG A C 1
ATOM 690 O O . ARG A 1 84 ? 29.108 49.231 66.368 1.00 47.65 1087 ARG A O 1
ATOM 698 N N . VAL A 1 85 ? 28.944 47.832 64.606 1.00 39.79 1088 VAL A N 1
ATOM 699 C CA . VAL A 1 85 ? 27.728 48.419 64.058 1.00 40.21 1088 VAL A CA 1
ATOM 700 C C . VAL A 1 85 ? 26.633 47.371 64.068 1.00 41.99 1088 VAL A C 1
ATOM 701 O O . VAL A 1 85 ? 26.778 46.294 63.482 1.00 42.08 1088 VAL A O 1
ATOM 705 N N . GLU A 1 86 ? 25.535 47.675 64.742 1.00 46.63 1089 GLU A N 1
ATOM 706 C CA . GLU A 1 86 ? 24.461 46.699 64.857 1.00 51.00 1089 GLU A CA 1
ATOM 707 C C . GLU A 1 86 ? 23.078 47.306 64.707 1.00 49.76 1089 GLU A C 1
ATOM 708 O O . GLU A 1 86 ? 22.662 48.198 65.456 1.00 52.51 1089 GLU A O 1
ATOM 714 N N . ARG A 1 87 ? 22.365 46.799 63.721 1.00 43.39 1090 ARG A N 1
ATOM 715 C CA . ARG A 1 87 ? 21.043 47.281 63.447 1.00 44.27 1090 ARG A CA 1
ATOM 716 C C . ARG A 1 87 ? 20.043 46.411 64.189 1.00 43.20 1090 ARG A C 1
ATOM 717 O O . ARG A 1 87 ? 20.071 45.189 64.080 1.00 48.76 1090 ARG A O 1
ATOM 725 N N . LYS A 1 88 ? 19.168 47.045 64.955 1.00 41.66 1091 LYS A N 1
ATOM 726 C CA . LYS A 1 88 ? 18.257 46.319 65.823 1.00 38.39 1091 LYS A CA 1
ATOM 727 C C . LYS A 1 88 ? 16.994 47.143 65.954 1.00 42.98 1091 LYS A C 1
ATOM 728 O O . LYS A 1 88 ? 16.993 48.175 66.620 1.00 49.42 1091 LYS A O 1
ATOM 734 N N . ASP A 1 89 ? 15.935 46.694 65.279 1.00 48.56 1092 ASP A N 1
ATOM 735 C CA . ASP A 1 89 ? 14.637 47.364 65.296 1.00 52.57 1092 ASP A CA 1
ATOM 736 C C . ASP A 1 89 ? 14.716 48.801 64.803 1.00 55.03 1092 ASP A C 1
ATOM 737 O O . ASP A 1 89 ? 14.479 49.736 65.574 1.00 57.48 1092 ASP A O 1
ATOM 742 N N . ASN A 1 90 ? 15.054 48.973 63.526 1.00 50.43 1093 ASN A N 1
ATOM 743 C CA . ASN A 1 90 ? 15.122 50.307 62.910 1.00 51.14 1093 ASN A CA 1
ATOM 744 C C . ASN A 1 90 ? 16.061 51.271 63.601 1.00 51.73 1093 ASN A C 1
ATOM 745 O O . ASN A 1 90 ? 15.922 52.487 63.468 1.00 44.83 1093 ASN A O 1
ATOM 750 N N . LYS A 1 91 ? 17.021 50.717 64.328 1.00 55.93 1094 LYS A N 1
ATOM 751 C CA . LYS A 1 91 ? 17.929 51.502 65.123 1.00 52.05 1094 LYS A CA 1
ATOM 752 C C . LYS A 1 91 ? 19.323 50.948 64.877 1.00 50.83 1094 LYS A C 1
ATOM 753 O O . LYS A 1 91 ? 19.688 49.899 65.414 1.00 65.45 1094 LYS A O 1
ATOM 759 N N . ILE A 1 92 ? 20.098 51.621 64.038 1.00 38.91 1095 ILE A N 1
ATOM 760 C CA . ILE A 1 92 ? 21.491 51.230 63.888 1.00 43.79 1095 ILE A CA 1
ATOM 761 C C . ILE A 1 92 ? 22.350 51.982 64.878 1.00 42.77 1095 ILE A C 1
ATOM 762 O O . ILE A 1 92 ? 22.307 53.208 64.975 1.00 41.38 1095 ILE A O 1
ATOM 767 N N . THR A 1 93 ? 23.156 51.243 65.608 1.00 39.15 1096 THR A N 1
ATOM 768 C CA . THR A 1 93 ? 23.879 51.868 66.671 1.00 39.77 1096 THR A CA 1
ATOM 769 C C . THR A 1 93 ? 25.357 51.494 66.673 1.00 39.74 1096 THR 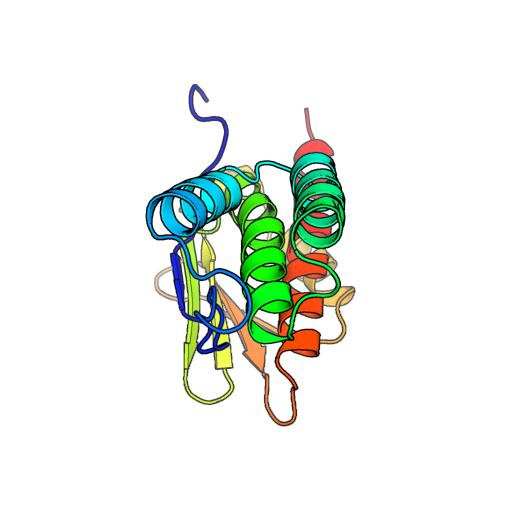A C 1
ATOM 770 O O . THR A 1 93 ? 25.730 50.363 66.961 1.00 53.30 1096 THR A O 1
ATOM 774 N N . ILE A 1 94 ? 26.188 52.471 66.337 1.00 43.02 1097 ILE A N 1
ATOM 775 C CA . ILE A 1 94 ? 27.626 52.284 66.227 1.00 42.23 1097 ILE A CA 1
ATOM 776 C C . ILE A 1 94 ? 28.338 52.490 67.550 1.00 39.10 1097 ILE A C 1
ATOM 777 O O . ILE A 1 94 ? 28.073 53.457 68.252 1.00 46.14 1097 ILE A O 1
ATOM 782 N N . GLN A 1 95 ? 29.247 51.585 67.892 1.00 40.65 1098 GLN A N 1
ATOM 783 C CA . GLN A 1 95 ? 30.098 51.797 69.064 1.00 44.52 1098 GLN A CA 1
ATOM 784 C C . GLN A 1 95 ? 31.568 51.550 68.773 1.00 42.95 1098 GLN A C 1
ATOM 785 O O . GLN A 1 95 ? 31.922 50.668 67.996 1.00 52.63 1098 GLN A O 1
ATOM 791 N N . PHE A 1 96 ? 32.407 52.350 69.422 1.00 49.19 1099 PHE A N 1
ATOM 792 C CA . PHE A 1 96 ? 33.826 52.437 69.119 1.00 55.68 1099 PHE A CA 1
ATOM 793 C C . PHE A 1 96 ? 34.686 51.758 70.172 1.00 58.04 1099 PHE A C 1
ATOM 794 O O . PHE A 1 96 ? 34.186 51.279 71.181 1.00 68.08 1099 PHE A O 1
ATOM 802 N N . GLU A 1 97 ? 35.990 51.731 69.940 1.00 52.24 1100 GLU A N 1
ATOM 803 C CA . GLU A 1 97 ? 36.903 51.213 70.935 1.00 47.73 1100 GLU A CA 1
ATOM 804 C C . GLU A 1 97 ? 37.288 52.344 71.873 1.00 44.59 1100 GLU A C 1
ATOM 805 O O . GLU A 1 97 ? 37.227 53.513 71.490 1.00 50.25 1100 GLU A O 1
ATOM 811 N N . LYS A 1 98 ? 37.673 52.000 73.101 1.00 39.04 1101 LYS A N 1
ATOM 812 C CA . LYS A 1 98 ? 38.029 53.010 74.099 1.00 37.78 1101 LYS A CA 1
ATOM 813 C C . LYS A 1 98 ? 39.129 53.937 73.584 1.00 44.13 1101 LYS A C 1
ATOM 814 O O . LYS A 1 98 ? 39.266 55.077 74.037 1.00 52.81 1101 LYS A O 1
ATOM 820 N N . VAL A 1 99 ? 39.901 53.440 72.625 1.00 41.31 1102 VAL A N 1
ATOM 821 C CA . VAL A 1 99 ? 40.989 54.203 72.038 1.00 45.81 1102 VAL A CA 1
ATOM 822 C C . VAL A 1 99 ? 40.500 55.477 71.345 1.00 54.04 1102 VAL A C 1
ATOM 823 O O . VAL A 1 99 ? 41.173 56.509 71.388 1.00 57.69 1102 VAL A O 1
ATOM 827 N N . THR A 1 100 ? 39.325 55.410 70.725 1.00 47.30 1103 THR A N 1
ATOM 828 C CA . THR A 1 100 ? 38.810 56.539 69.956 1.00 46.79 1103 THR A CA 1
ATOM 829 C C . THR A 1 100 ? 38.792 57.804 70.788 1.00 46.88 1103 THR A C 1
ATOM 830 O O . THR A 1 100 ? 38.881 58.909 70.254 1.00 52.17 1103 THR A O 1
ATOM 834 N N . GLN A 1 101 ? 38.668 57.637 72.099 1.00 41.72 1104 GLN A N 1
ATOM 835 C CA . GLN A 1 101 ? 38.692 58.770 73.011 1.00 44.18 1104 GLN A CA 1
ATOM 836 C C . GLN A 1 101 ? 39.974 59.604 72.869 1.00 48.11 1104 GLN A C 1
ATOM 837 O O . GLN A 1 101 ? 40.026 60.754 73.294 1.00 54.07 1104 GLN A O 1
ATOM 843 N N . ARG A 1 102 ? 41.002 59.022 72.263 1.00 49.91 1105 ARG A N 1
ATOM 844 C CA . ARG A 1 102 ? 42.228 59.752 71.970 1.00 48.72 1105 ARG A CA 1
ATOM 845 C C . ARG A 1 102 ? 42.061 60.546 70.699 1.00 50.43 1105 ARG A C 1
ATOM 846 O O . ARG A 1 102 ? 42.549 61.663 70.592 1.00 55.80 1105 ARG A O 1
ATOM 854 N N . LEU A 1 103 ? 41.376 59.951 69.728 1.00 54.21 1106 LEU A N 1
ATOM 855 C CA . LEU A 1 103 ? 41.309 60.507 68.382 1.00 51.96 1106 LEU A CA 1
ATOM 856 C C . LEU A 1 103 ? 40.183 61.509 68.237 1.00 48.18 1106 LEU A C 1
ATOM 857 O O . LEU A 1 103 ? 40.301 62.491 67.502 1.00 58.15 1106 LEU A O 1
ATOM 862 N N . PHE A 1 104 ? 39.087 61.268 68.938 1.00 43.12 1107 PHE A N 1
ATOM 863 C CA . PHE A 1 104 ? 37.885 62.035 68.676 1.00 42.47 1107 PHE A CA 1
ATOM 864 C C . PHE A 1 104 ? 37.286 62.736 69.882 1.00 46.03 1107 PHE A C 1
ATOM 865 O O . PHE A 1 104 ? 37.460 62.325 71.031 1.00 56.44 1107 PHE A O 1
ATOM 873 N N . LEU A 1 105 ? 36.586 63.818 69.591 1.00 37.86 1108 LEU A N 1
ATOM 874 C CA . LEU A 1 105 ? 35.836 64.539 70.583 1.00 34.37 1108 LEU A CA 1
ATOM 875 C C . LEU A 1 105 ? 34.384 64.420 70.175 1.00 41.95 1108 LEU A C 1
ATOM 876 O O . LEU A 1 105 ? 34.070 63.983 69.064 1.00 34.76 1108 LEU A O 1
ATOM 881 N N . ALA A 1 106 ? 33.484 64.809 71.063 1.00 44.65 1109 ALA A N 1
ATOM 882 C CA . ALA A 1 106 ? 32.078 64.735 70.723 1.00 44.11 1109 ALA A CA 1
ATOM 883 C C . ALA A 1 106 ? 31.753 65.388 69.368 1.00 40.81 1109 ALA A C 1
ATOM 884 O O . ALA A 1 106 ? 31.079 64.773 68.539 1.00 30.96 1109 ALA A O 1
ATOM 886 N N . GLN A 1 107 ? 32.235 66.609 69.123 1.00 35.80 1110 GLN A N 1
ATOM 887 C CA . GLN A 1 107 ? 31.826 67.298 67.896 1.00 38.56 1110 GLN A CA 1
ATOM 888 C C . GLN A 1 107 ? 32.431 66.657 66.675 1.00 34.02 1110 GLN A C 1
ATOM 889 O O . GLN A 1 107 ? 31.927 66.840 65.574 1.00 31.66 1110 GLN A O 1
ATOM 895 N N . ASP A 1 108 ? 33.509 65.904 66.856 1.00 39.09 1111 ASP A N 1
ATOM 896 C CA . ASP A 1 108 ? 34.065 65.168 65.728 1.00 38.58 1111 ASP A CA 1
ATOM 897 C C . ASP A 1 108 ? 32.987 64.268 65.133 1.00 43.92 1111 ASP A C 1
ATOM 898 O O . ASP A 1 108 ? 32.730 64.297 63.929 1.00 50.59 1111 ASP A O 1
ATOM 903 N N . TYR A 1 109 ? 32.338 63.488 65.986 1.00 46.11 1112 TYR A N 1
ATOM 904 C CA . TYR A 1 109 ? 31.260 62.626 65.537 1.00 46.30 1112 TYR A CA 1
ATOM 905 C C . TYR A 1 109 ? 30.129 63.432 64.926 1.00 47.83 1112 TYR A C 1
ATOM 906 O O . TYR A 1 109 ? 29.663 63.138 63.822 1.00 53.92 1112 TYR A O 1
ATOM 915 N N . PHE A 1 110 ? 29.693 64.451 65.654 1.00 48.16 1113 PHE A N 1
ATOM 916 C CA . PHE A 1 110 ? 28.540 65.242 65.249 1.00 49.69 1113 PHE A CA 1
ATOM 917 C C . PHE A 1 110 ? 28.733 65.795 63.833 1.00 41.84 1113 PHE A C 1
ATOM 918 O O . PHE A 1 110 ? 27.839 65.708 63.002 1.00 47.66 1113 PHE A O 1
ATOM 926 N N . LYS A 1 111 ? 29.917 66.336 63.569 1.00 43.33 1114 LYS A N 1
ATOM 927 C CA . LYS A 1 111 ? 30.317 66.779 62.240 1.00 44.60 1114 LYS A CA 1
ATOM 928 C C . LYS A 1 111 ? 30.031 65.696 61.206 1.00 42.77 1114 LYS A C 1
ATOM 929 O O . LYS A 1 111 ? 29.360 65.933 60.198 1.00 53.34 1114 LYS A O 1
ATOM 935 N N . ALA A 1 112 ? 30.559 64.507 61.464 1.00 34.83 1115 ALA A N 1
ATOM 936 C CA . ALA A 1 112 ? 30.458 63.399 60.529 1.00 38.76 1115 ALA A CA 1
ATOM 937 C C . ALA A 1 112 ? 29.009 62.990 60.248 1.00 46.38 1115 ALA A C 1
ATOM 938 O O . ALA A 1 112 ? 28.641 62.794 59.093 1.00 50.67 1115 ALA A O 1
ATOM 940 N N . LEU A 1 113 ? 28.196 62.857 61.295 1.00 46.92 1116 LEU A N 1
ATOM 941 C CA . LEU A 1 113 ? 26.769 62.586 61.127 1.00 43.84 1116 LEU A CA 1
ATOM 942 C C . LEU A 1 113 ? 26.115 63.717 60.359 1.00 49.50 1116 LEU A C 1
ATOM 943 O O . LEU A 1 113 ? 25.319 63.478 59.455 1.00 57.49 1116 LEU A O 1
ATOM 948 N N . SER A 1 114 ? 26.457 64.950 60.734 1.00 48.47 1117 SER A N 1
ATOM 949 C CA . SER A 1 114 ? 25.821 66.157 60.206 1.00 50.40 1117 SER A CA 1
ATOM 950 C C . SER A 1 114 ? 25.772 66.189 58.695 1.00 51.95 1117 SER A C 1
ATOM 951 O O . SER A 1 114 ? 25.102 67.029 58.098 1.00 58.55 1117 SER A O 1
ATOM 954 N N . VAL A 1 115 ? 26.478 65.256 58.082 1.00 53.09 1118 VAL A N 1
ATOM 955 C CA . VAL A 1 115 ? 26.771 65.338 56.670 1.00 45.74 1118 VAL A CA 1
ATOM 956 C C . VAL A 1 115 ? 26.254 64.110 55.897 1.00 50.96 1118 VAL A C 1
ATOM 957 O O . VAL A 1 115 ? 26.419 64.007 54.678 1.00 54.00 1118 VAL A O 1
ATOM 961 N N . THR A 1 116 ? 25.624 63.183 56.616 1.00 53.45 1119 THR A N 1
ATOM 962 C CA . THR A 1 116 ? 24.928 62.063 55.988 1.00 52.98 1119 THR A CA 1
ATOM 963 C C . THR A 1 116 ? 23.448 62.369 55.973 1.00 54.91 1119 THR A C 1
ATOM 964 O O . THR A 1 116 ? 22.988 63.316 56.619 1.00 56.12 1119 THR A O 1
ATOM 968 N N . ASN A 1 117 ? 22.692 61.556 55.252 1.00 54.92 1120 ASN A N 1
ATOM 969 C CA . ASN A 1 117 ? 21.266 61.793 55.155 1.00 51.56 1120 ASN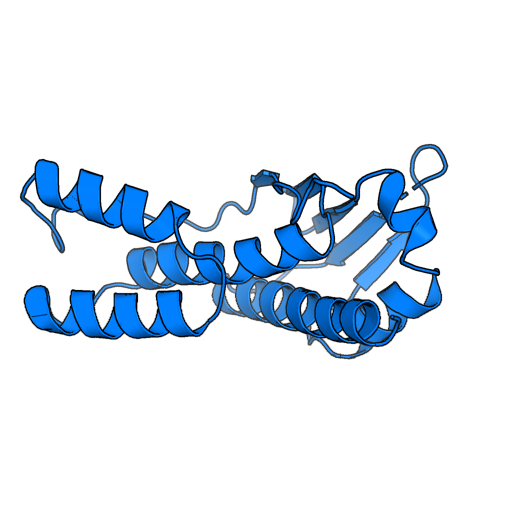 A CA 1
ATOM 970 C C . ASN A 1 117 ? 20.504 61.125 56.275 1.00 47.81 1120 ASN A C 1
ATOM 971 O O . ASN A 1 117 ? 19.343 61.431 56.502 1.00 45.61 1120 ASN A O 1
ATOM 976 N N . LEU A 1 118 ? 21.157 60.203 56.970 1.00 54.35 1121 LEU A N 1
ATOM 977 C CA . LEU A 1 118 ? 20.529 59.529 58.099 1.00 52.73 1121 LEU A CA 1
ATOM 978 C C . LEU A 1 118 ? 20.399 60.515 59.249 1.00 51.52 1121 LEU A C 1
ATOM 979 O O . LEU A 1 118 ? 21.236 61.406 59.406 1.00 49.42 1121 LEU A O 1
ATOM 984 N N . LYS A 1 119 ? 19.341 60.395 60.041 1.00 45.57 1122 LYS A N 1
ATOM 985 C CA . LYS A 1 119 ? 19.262 61.262 61.202 1.00 52.18 1122 LYS A CA 1
ATOM 986 C C . LYS A 1 119 ? 19.805 60.519 62.412 1.00 47.17 1122 LYS A C 1
ATOM 987 O O . LYS A 1 119 ? 19.501 59.349 62.625 1.00 52.02 1122 LYS A O 1
ATOM 993 N N . ALA A 1 120 ? 20.658 61.188 63.175 1.00 44.28 1123 ALA A N 1
ATOM 994 C CA . ALA A 1 120 ? 21.429 60.497 64.194 1.00 42.67 1123 ALA A CA 1
ATOM 995 C C . ALA A 1 120 ? 21.479 61.270 65.483 1.00 43.90 1123 ALA A C 1
ATOM 996 O O . ALA A 1 120 ? 21.046 62.413 65.553 1.00 48.21 1123 ALA A O 1
ATOM 998 N N . GLY A 1 121 ? 22.020 60.624 66.503 1.00 48.86 1124 GLY A N 1
ATOM 999 C CA . GLY A 1 121 ? 22.167 61.223 67.811 1.00 43.41 1124 GLY A CA 1
ATOM 1000 C C . GLY A 1 121 ? 23.298 60.509 68.503 1.00 40.31 1124 GLY A C 1
ATOM 1001 O O . GLY A 1 121 ? 23.692 59.416 68.099 1.00 46.98 1124 GLY A O 1
ATOM 1002 N N . ILE A 1 122 ? 23.831 61.132 69.539 1.00 39.65 1125 ILE A N 1
ATOM 1003 C CA . ILE A 1 122 ? 24.903 60.535 70.300 1.00 42.56 1125 ILE A CA 1
ATOM 1004 C C . ILE A 1 122 ? 24.373 60.292 71.683 1.00 39.08 1125 ILE A C 1
ATOM 1005 O O . ILE A 1 122 ? 23.692 61.145 72.245 1.00 38.84 1125 ILE A O 1
ATOM 1010 N N . ALA A 1 123 ? 24.699 59.130 72.228 1.00 42.21 1126 ALA A N 1
ATOM 1011 C CA . ALA A 1 123 ? 24.174 58.696 73.509 1.00 40.58 1126 ALA A CA 1
ATOM 1012 C C . ALA A 1 123 ? 25.327 58.160 74.332 1.00 40.36 1126 ALA A C 1
ATOM 1013 O O . ALA A 1 123 ? 26.313 57.687 73.768 1.00 47.32 1126 ALA A O 1
ATOM 1015 N N . GLU A 1 124 ? 25.207 58.233 75.657 1.00 43.71 1127 GLU A N 1
ATOM 1016 C CA . GLU A 1 124 ? 26.240 57.719 76.570 1.00 54.78 1127 GLU A CA 1
ATOM 1017 C C . GLU A 1 124 ? 25.844 56.365 77.161 1.00 53.47 1127 GLU A C 1
ATOM 1018 O O . GLU A 1 124 ? 24.922 56.277 77.971 1.00 57.19 1127 GLU A O 1
ATOM 1021 N N . ASN A 1 125 ? 26.546 55.309 76.765 1.00 47.29 1128 ASN A N 1
ATOM 1022 C CA . ASN A 1 125 ? 26.266 53.995 77.313 1.00 51.47 1128 ASN A CA 1
ATOM 1023 C C . ASN A 1 125 ? 27.465 53.418 78.033 1.00 55.74 1128 ASN A C 1
ATOM 1024 O O . ASN A 1 125 ? 28.446 53.028 77.400 1.00 60.18 1128 ASN A O 1
ATOM 1029 N N . LYS A 1 126 ? 27.380 53.355 79.358 1.00 53.03 1129 LYS A N 1
ATOM 1030 C CA . LYS A 1 126 ? 28.485 52.851 80.151 1.00 58.34 1129 LYS A CA 1
ATOM 1031 C C . LYS A 1 126 ? 29.682 53.765 79.949 1.00 62.26 1129 LYS A C 1
ATOM 1032 O O . LYS A 1 126 ? 30.776 53.308 79.607 1.00 61.79 1129 LYS A O 1
ATOM 1038 N N . GLY A 1 127 ? 29.460 55.063 80.131 1.00 59.50 1130 GLY A N 1
ATOM 1039 C CA . GLY A 1 127 ? 30.544 56.034 80.081 1.00 58.12 1130 GLY A CA 1
ATOM 1040 C C . GLY A 1 127 ? 31.086 56.341 78.696 1.00 59.99 1130 GLY A C 1
ATOM 1041 O O . GLY A 1 127 ? 31.727 57.372 78.499 1.00 63.51 1130 GLY A O 1
ATOM 1042 N N . LEU A 1 128 ? 30.840 55.462 77.730 1.00 59.01 1131 LEU A N 1
ATOM 1043 C CA . LEU A 1 128 ? 31.308 55.707 76.363 1.00 65.58 1131 LEU A CA 1
ATOM 1044 C C . LEU A 1 128 ? 30.273 56.349 75.426 1.00 64.52 1131 LEU A C 1
ATOM 1045 O O . LEU A 1 128 ? 29.089 56.422 75.751 1.00 64.68 1131 LEU A O 1
ATOM 1058 N N . GLU A 1 130 ? 28.088 56.430 71.913 1.00 50.92 1133 GLU A N 1
ATOM 1059 C CA . GLU A 1 130 ? 27.502 55.629 70.866 1.00 41.31 1133 GLU A CA 1
ATOM 1060 C C . GLU A 1 130 ? 26.735 56.516 69.897 1.00 40.77 1133 GLU A C 1
ATOM 1061 O O . GLU A 1 130 ? 26.130 57.510 70.297 1.00 39.35 1133 GLU A O 1
ATOM 1067 N N . LEU A 1 131 ? 26.773 56.157 68.618 1.00 43.86 1134 LEU A N 1
ATOM 1068 C CA . LEU A 1 131 ? 25.925 56.790 67.621 1.00 48.18 1134 LEU A CA 1
ATOM 1069 C C . LEU A 1 131 ? 24.732 55.907 67.384 1.00 51.78 1134 LEU A C 1
ATOM 1070 O O . LEU A 1 131 ? 24.864 54.692 67.262 1.00 58.35 1134 LEU A O 1
ATOM 1075 N N . VAL A 1 132 ? 23.558 56.515 67.334 1.00 51.72 1135 VAL A N 1
ATOM 1076 C CA . VAL A 1 132 ? 22.373 55.771 66.986 1.00 48.29 1135 VAL A CA 1
ATOM 1077 C C . VAL A 1 132 ? 21.652 56.496 65.862 1.00 54.62 1135 VAL A C 1
ATOM 1078 O O . VAL A 1 132 ? 21.348 57.685 65.969 1.00 56.72 1135 VAL A O 1
ATOM 1082 N N . PHE A 1 133 ? 21.454 55.768 64.763 1.00 57.35 1136 PHE A N 1
ATOM 1083 C CA . PHE A 1 133 ? 20.716 56.229 63.597 1.00 46.62 1136 PHE A CA 1
ATOM 1084 C C . PHE A 1 133 ? 19.325 55.633 63.632 1.00 47.18 1136 PHE A C 1
ATOM 1085 O O . PHE A 1 133 ? 19.159 54.439 63.886 1.00 55.03 1136 PHE A O 1
ATOM 1093 N N . ASP A 1 134 ? 18.320 56.454 63.368 1.00 53.14 1137 ASP A N 1
ATOM 1094 C CA . ASP A 1 134 ? 17.000 55.921 63.089 1.00 53.55 1137 ASP A CA 1
ATOM 1095 C C . ASP A 1 134 ? 16.987 55.543 61.614 1.00 52.31 1137 ASP A C 1
ATOM 1096 O O . ASP A 1 134 ? 17.283 56.372 60.760 1.00 53.92 1137 ASP A O 1
ATOM 1101 N N . VAL A 1 135 ? 16.661 54.290 61.314 1.00 50.98 1138 VAL A N 1
ATOM 1102 C CA . VAL A 1 135 ? 16.681 53.825 59.930 1.00 39.98 1138 VAL A CA 1
ATOM 1103 C C . VAL A 1 135 ? 15.319 53.350 59.429 1.00 44.59 1138 VAL A C 1
ATOM 1104 O O . VAL A 1 135 ? 15.254 52.545 58.500 1.00 48.23 1138 VAL A O 1
ATOM 1108 N N . GLN A 1 136 ? 14.235 53.834 60.031 1.00 39.29 1139 GLN A N 1
ATOM 1109 C CA 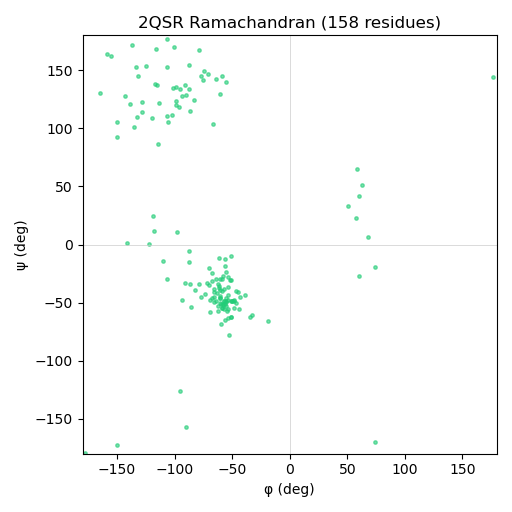. GLN A 1 136 ? 12.903 53.552 59.491 1.00 48.06 1139 GLN A CA 1
ATOM 1110 C C . GLN A 1 136 ? 12.769 54.051 58.049 1.00 49.83 1139 GLN A C 1
ATOM 1111 O O . GLN A 1 136 ? 13.325 55.090 57.691 1.00 58.26 1139 GLN A O 1
ATOM 1117 N N . ASN A 1 137 ? 12.018 53.325 57.228 1.00 48.92 1140 ASN A N 1
ATOM 1118 C CA . ASN A 1 137 ? 11.759 53.750 55.851 1.00 59.33 1140 ASN A CA 1
ATOM 1119 C C . ASN A 1 137 ? 13.004 53.712 54.983 1.00 57.07 1140 ASN A C 1
ATOM 1120 O O . ASN A 1 137 ? 12.980 54.163 53.835 1.00 62.55 1140 ASN A O 1
ATOM 1125 N N . LYS A 1 138 ? 14.094 53.187 55.531 1.00 41.93 1141 LYS A N 1
ATOM 1126 C CA . LYS A 1 138 ? 15.378 53.290 54.862 1.00 39.52 1141 LYS A CA 1
ATOM 1127 C C . LYS A 1 138 ? 15.748 52.030 54.095 1.00 45.06 1141 LYS A C 1
ATOM 1128 O O . LYS A 1 138 ? 15.790 50.927 54.646 1.00 53.85 1141 LYS A O 1
ATOM 1134 N N . LYS A 1 139 ? 16.005 52.209 52.806 1.00 40.27 1142 LYS A N 1
ATOM 1135 C CA . LYS A 1 139 ? 16.472 51.130 51.963 1.00 39.32 1142 LYS A CA 1
ATOM 1136 C C . LYS A 1 139 ? 17.943 50.820 52.268 1.00 49.37 1142 LYS A C 1
ATOM 1137 O O . LYS A 1 139 ? 18.710 51.694 52.685 1.00 45.14 1142 LYS A O 1
ATOM 1143 N N . ASP A 1 140 ? 18.324 49.561 52.096 1.00 55.81 1143 ASP A N 1
ATOM 1144 C CA . ASP A 1 140 ? 19.682 49.138 52.406 1.00 50.64 1143 ASP A CA 1
ATOM 1145 C C . ASP A 1 140 ? 20.706 50.107 51.823 1.00 46.82 1143 ASP A C 1
ATOM 1146 O O . ASP A 1 140 ? 21.597 50.580 52.527 1.00 45.47 1143 ASP A O 1
ATOM 1151 N N . TYR A 1 141 ? 20.570 50.421 50.540 1.00 44.84 1144 TYR A N 1
ATOM 1152 C CA . TYR A 1 141 ? 21.561 51.265 49.894 1.00 47.49 1144 TYR A CA 1
ATOM 1153 C C . TYR A 1 141 ? 21.692 52.629 50.557 1.00 43.90 1144 TYR A C 1
ATOM 1154 O O . TYR A 1 141 ? 22.772 53.222 50.547 1.00 59.49 1144 TYR A O 1
ATOM 1163 N N . GLU A 1 142 ? 20.600 53.115 51.142 1.00 34.68 1145 GLU A N 1
ATOM 1164 C CA . GLU A 1 142 ? 20.610 54.387 51.872 1.00 32.14 1145 GLU A CA 1
ATOM 1165 C C . GLU A 1 142 ? 21.396 54.280 53.169 1.00 39.40 1145 GLU A C 1
ATOM 1166 O O . GLU A 1 142 ? 22.049 55.229 53.601 1.00 46.47 1145 GLU A O 1
ATOM 1172 N N . ILE A 1 143 ? 21.314 53.114 53.791 1.00 41.14 1146 ILE A N 1
ATOM 1173 C CA . ILE A 1 143 ? 22.015 52.854 55.030 1.00 36.61 1146 ILE A CA 1
ATOM 1174 C C . ILE A 1 143 ? 23.493 52.682 54.743 1.00 45.11 1146 ILE A C 1
ATOM 1175 O O . ILE A 1 143 ? 24.357 53.195 55.461 1.00 46.69 1146 ILE A O 1
ATOM 1180 N N . LEU A 1 144 ? 23.777 51.952 53.676 1.00 45.63 1147 LEU A N 1
ATOM 1181 C CA . LEU A 1 144 ? 25.138 51.766 53.234 1.00 43.38 1147 LEU A CA 1
ATOM 1182 C C . LEU A 1 144 ? 25.744 53.116 52.884 1.00 48.89 1147 LEU A C 1
ATOM 1183 O O . LEU A 1 144 ? 26.917 53.385 53.164 1.00 48.31 1147 LEU A O 1
ATOM 1188 N N . GLU A 1 145 ? 24.931 53.966 52.272 1.00 42.06 1148 GLU A N 1
ATOM 1189 C CA . GLU A 1 145 ? 25.395 55.274 51.875 1.00 51.63 1148 GLU A CA 1
ATOM 1190 C C . GLU A 1 145 ? 25.734 56.128 53.091 1.00 50.94 1148 GLU A C 1
ATOM 1191 O O . GLU A 1 145 ? 26.773 56.780 53.135 1.00 52.06 1148 GLU A O 1
ATOM 1197 N N . GLY A 1 146 ? 24.856 56.111 54.083 1.00 49.85 1149 GLY A N 1
ATOM 1198 C CA . GLY A 1 146 ? 25.086 56.874 55.296 1.00 51.20 1149 GLY A CA 1
ATOM 1199 C C . GLY A 1 146 ? 26.336 56.395 55.996 1.00 48.01 1149 GLY A C 1
ATOM 1200 O O . GLY A 1 146 ? 27.227 57.186 56.299 1.00 48.11 1149 GLY A O 1
ATOM 1201 N N . LEU A 1 147 ? 26.398 55.090 56.245 1.00 46.21 1150 LEU A N 1
ATOM 1202 C CA . LEU A 1 147 ? 27.545 54.482 56.899 1.00 42.57 1150 LEU A CA 1
ATOM 1203 C C . LEU A 1 147 ? 28.786 54.820 56.120 1.00 46.40 1150 LEU A C 1
ATOM 1204 O O . LEU A 1 147 ? 29.786 55.270 56.677 1.00 48.69 1150 LEU A O 1
ATOM 1209 N N . LEU A 1 148 ? 28.713 54.601 54.815 1.00 48.13 1151 LEU A N 1
ATOM 1210 C CA . LEU A 1 148 ? 29.835 54.894 53.960 1.00 47.65 1151 LEU A CA 1
ATOM 1211 C C . LEU A 1 148 ? 30.307 56.312 54.220 1.00 44.33 1151 LEU A C 1
ATOM 1212 O O . LEU A 1 148 ? 31.438 56.536 54.644 1.00 44.15 1151 LEU A O 1
ATOM 1217 N N . ILE A 1 149 ? 29.425 57.267 53.959 1.00 41.93 1152 ILE A N 1
ATOM 1218 C CA . ILE A 1 149 ? 29.763 58.673 54.088 1.00 42.02 1152 ILE A CA 1
ATOM 1219 C C . ILE A 1 149 ? 30.244 58.980 55.493 1.00 49.63 1152 ILE A C 1
ATOM 1220 O O . ILE A 1 149 ? 31.280 59.623 55.678 1.00 55.81 1152 ILE A O 1
ATOM 1225 N N . PHE A 1 150 ? 29.491 58.522 56.487 1.00 45.68 1153 PHE A N 1
ATOM 1226 C CA . PHE A 1 150 ? 29.861 58.786 57.858 1.00 34.77 1153 PHE A CA 1
ATOM 1227 C C . PHE A 1 150 ? 31.296 58.396 58.088 1.00 41.81 1153 PHE A C 1
ATOM 1228 O O . PHE A 1 150 ? 32.071 59.153 58.670 1.00 39.17 1153 PHE A O 1
ATOM 1236 N N . GLY A 1 151 ? 31.626 57.184 57.648 1.00 47.16 1154 GLY A N 1
ATOM 1237 C CA . GLY A 1 151 ? 32.953 56.618 57.834 1.00 38.45 1154 GLY A CA 1
ATOM 1238 C C . GLY A 1 151 ? 34.040 57.460 57.202 1.00 43.77 1154 GLY A C 1
ATOM 1239 O O . GLY A 1 151 ? 34.992 57.860 57.872 1.00 44.59 1154 GLY A O 1
ATOM 1240 N N . GLU A 1 152 ? 33.901 57.739 55.908 1.00 45.33 1155 GLU A N 1
ATOM 1241 C CA . GLU A 1 152 ? 34.946 58.451 55.191 1.00 43.85 1155 GLU A CA 1
ATOM 1242 C C . GLU A 1 152 ? 35.035 59.870 55.697 1.00 44.22 1155 GLU A C 1
ATOM 1243 O O . GLU A 1 152 ? 36.110 60.468 55.727 1.00 42.05 1155 GLU A O 1
ATOM 1249 N N . SER A 1 153 ? 33.891 60.391 56.117 1.00 43.64 1156 SER A N 1
ATOM 1250 C CA . SER A 1 153 ? 33.835 61.688 56.756 1.00 46.32 1156 SER A CA 1
ATOM 1251 C C . SER A 1 153 ? 34.755 61.685 57.976 1.00 42.61 1156 SER A C 1
ATOM 1252 O O . SER A 1 153 ? 35.586 62.578 58.149 1.00 43.44 1156 SER A O 1
ATOM 1255 N N . LEU A 1 154 ? 34.622 60.650 58.797 1.00 46.32 1157 LEU A N 1
ATOM 1256 C CA . LEU A 1 154 ? 35.372 60.538 60.045 1.00 45.44 1157 LEU A CA 1
ATOM 1257 C C . LEU A 1 154 ? 36.865 60.244 59.832 1.00 47.13 1157 LEU A C 1
ATOM 1258 O O . LEU A 1 154 ? 37.713 60.697 60.612 1.00 45.73 1157 LEU A O 1
ATOM 1263 N N . LEU A 1 155 ? 37.188 59.496 58.780 1.00 41.32 1158 LEU A N 1
ATOM 1264 C CA . LEU A 1 155 ? 38.587 59.234 58.461 1.00 39.25 1158 LEU A CA 1
ATOM 1265 C C . LEU A 1 155 ? 39.339 60.544 58.222 1.00 45.22 1158 LEU A C 1
ATOM 1266 O O . LEU A 1 155 ? 40.477 60.704 58.655 1.00 41.45 1158 LEU A O 1
ATOM 1271 N N . GLU A 1 156 ? 38.694 61.485 57.540 1.00 50.33 1159 GLU A N 1
ATOM 1272 C CA . GLU A 1 156 ? 39.350 62.729 57.164 1.00 49.82 1159 GLU A CA 1
ATOM 1273 C C . GLU A 1 156 ? 39.749 63.526 58.391 1.00 55.35 1159 GLU A C 1
ATOM 1274 O O . GLU A 1 156 ? 40.848 64.092 58.450 1.00 57.45 1159 GLU A O 1
ATOM 1280 N N . ILE A 1 157 ? 38.846 63.560 59.367 1.00 52.60 1160 ILE A N 1
ATOM 1281 C CA . ILE A 1 157 ? 39.126 64.166 60.660 1.00 51.74 1160 ILE A CA 1
ATOM 1282 C C . ILE A 1 157 ? 40.395 63.544 61.226 1.00 52.67 1160 ILE A C 1
ATOM 1283 O O . ILE A 1 157 ? 41.352 64.246 61.562 1.00 60.70 1160 ILE A O 1
ATOM 1288 N N . LYS A 1 158 ? 40.396 62.220 61.327 1.00 42.48 1161 LYS A N 1
ATOM 1289 C CA . LYS A 1 158 ? 41.553 61.505 61.839 1.00 44.02 1161 LYS A CA 1
ATOM 1290 C C . LYS A 1 158 ? 42.828 61.941 61.109 1.00 43.48 1161 LYS A C 1
ATOM 1291 O O . LYS A 1 158 ? 43.731 62.500 61.734 1.00 42.56 1161 LYS A O 1
ATOM 1297 N N . GLU A 1 159 ? 42.886 61.703 59.795 1.00 45.34 1162 GLU A N 1
ATOM 1298 C CA . GLU A 1 159 ? 44.030 62.111 58.970 1.00 47.73 1162 GLU A CA 1
ATOM 1299 C C . GLU A 1 159 ? 44.409 63.528 59.325 1.00 49.49 1162 GLU A C 1
ATOM 1300 O O . GLU A 1 159 ? 45.587 63.870 59.407 1.00 56.40 1162 GLU A O 1
ATOM 1306 N N . SER A 1 160 ? 43.382 64.347 59.525 1.00 48.40 1163 SER A N 1
ATOM 1307 C CA . SER A 1 160 ? 43.536 65.767 59.791 1.00 48.82 1163 SER A CA 1
ATOM 1308 C C . SER A 1 160 ? 44.420 66.117 60.996 1.00 51.50 1163 SER A C 1
ATOM 1309 O O . SER A 1 160 ? 44.785 67.272 61.172 1.00 53.51 1163 SER A O 1
ATOM 1312 N N . LYS A 1 161 ? 44.760 65.138 61.830 1.00 57.49 1164 LYS A N 1
ATOM 1313 C CA . LYS A 1 161 ? 45.788 65.357 62.852 1.00 57.29 1164 LYS A CA 1
ATOM 1314 C C . LYS A 1 161 ? 47.004 64.445 62.646 1.00 59.35 1164 LYS A C 1
ATOM 1315 O O . LYS A 1 161 ? 46.870 63.264 62.324 1.00 58.92 1164 LYS A O 1
ATOM 1321 N N . GLU A 1 162 ? 48.195 65.005 62.825 1.00 66.38 1165 GLU A N 1
ATOM 1322 C CA . GLU A 1 162 ? 49.424 64.267 62.553 1.00 72.93 1165 GLU A CA 1
ATOM 1323 C C . GLU A 1 162 ? 50.521 64.623 63.561 1.00 72.13 1165 GLU A C 1
ATOM 1324 O O . GLU A 1 162 ? 51.308 65.548 63.347 1.00 63.93 1165 GLU A O 1
#

Solvent-accessible surface area: 9586 Å² total

InterPro domains:
  IPR001650 Helicase, C-terminal domain-like [PF00271] (814-918)
  IPR001650 Helicase, C-terminal domain-like [PS51194] (809-963)
  IPR001650 Helicase, C-terminal domain-like [SM00490] (836-919)
  IPR003711 CarD-like/TRCF, RNAP-interacting domain [PF02559] (489-545)
  IPR003711 CarD-like/TRCF, RNAP-interacting domain [SM01058] (488-585)
  IPR004576 Transcription-repair coupling factor [MF_00969] (42-1140)
  IPR004576 Transcription-repair coupling factor [TIGR00580] (156-1088)
  IPR005118 Transcription-repair-coupling factor, C-terminal domain [PF03461] (1016-1104)
  IPR005118 Transcription-repair-coupling factor, C-terminal domain [SM00982] (1015-1115)
  IPR011545 DEAD/DEAH-box helicase domain [PF00270] (615-775)
  IPR014001 Helicase superfamily 1/2, ATP-binding domain [PS51192] (627-788)
  IPR014001 Helicase superfamily 1/2, ATP-binding domain [SM00487] (609-799)
  IPR027417 P-loop containing nucleoside triphosphate hydrolase [G3DSA:3.40.50.300] (487-997)
  IPR027417 P-loop containing nucleoside triphosphate hydrolase [G3DSA:3.40.50.300] (551-790)
  IPR027417 P-loop containing nucleoside triphosphate hydrolase [SSF52540] (15-360)
  IPR027417 P-loop containing nucleoside triphosphate hydrolase [SSF52540] (368-478)
  IPR027417 P-loop containing nucleoside triphosphate hydrolase [SSF52540] (533-792)
  IPR027417 P-loop containing nucleoside triphosphate hydrolase [SSF52540] (791-996)
  IPR036101 CarD-like/TRCF, RNAP-interacting domain superfamily [SSF141259] (479-557)
  IPR037235 TRCF-like, C-terminal D7 domain [G3DSA:3.90.1150.50] (1011-1169)

Foldseek 3Di:
DVDQWAFEAEADPDQAADDCVQPVDDVVRVVLLVLLLVDQEVVSLVVSCVVSCVPRNDDDPNHVVSSLVSRLRSLCTNLAWHYWHDDDQKTKTHGDPCNVVQDDVVLLVQLLVPAPWDWDDDADPNGIIITRQPPHDPVSVSRSSSSSRVSSVVSRVVPD

Organism: Streptococcus pneumoniae (strain ATCC BAA-255 / R6) (NCBI:txid171101)

CATH classification: 3.90.1150.50